Protein AF-A4PU44-F1 (afdb_monomer)

Secondary structure (DSSP, 8-state):
--EEP-SS--EEEEEESSTT-GGGEEEEEEE-GGG-SS-EEEEE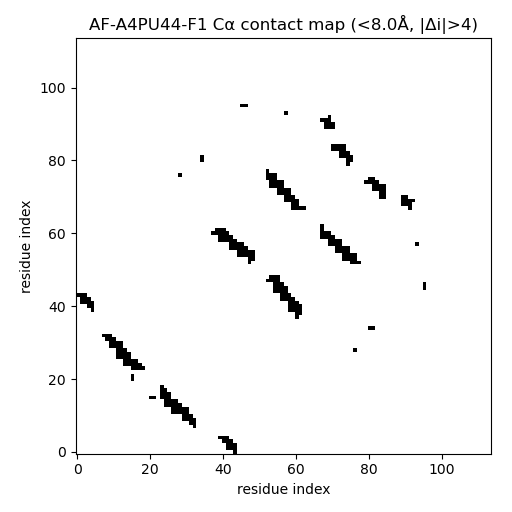EEEE-TTSSEEEEEEEE--SSS---EEEEEEETTTTEEEE-TTPPPBS--------SS------------

Foldseek 3Di:
DKDADDDDDFDWDWDAPDPPDPVRIDTDDTDDCVLDPADWGTKDFAQADPVNQWTKIWTWGPDPPDDTFIFIWIQGNVVRHIGGDPPDDGHDDDDDDDDDPDDPPDPPPPPDDD

Nearest PDB structures (foldseek):
  8at6-assembly1_E  TM=7.231E-01  e=5.315E+00  Saccharomyces cerevisiae
  5tgn-assembly1_D  TM=5.634E-01  e=3.078E+00  Sphaerobacter thermophilus DSM 20745
  8qcb-assembly1_D  TM=4.133E-01  e=6.261E+00  Saccharomyces cerevisiae

Radius of gyration: 18.83 Å; Cα contacts (8 Å, |Δi|>4): 162; chains: 1; bounding box: 54×58×36 Å

Mean predicted aligned error: 10.93 Å

Organism: Medicago truncatula (NCBI:txid3880)

Structure (mmCIF, N/CA/C/O backbone):
data_AF-A4PU44-F1
#
_entry.id   AF-A4PU44-F1
#
loop_
_atom_site.group_PDB
_atom_site.id
_atom_site.type_symbol
_atom_site.label_atom_id
_atom_site.label_alt_id
_atom_site.label_comp_id
_atom_site.label_asym_id
_atom_site.label_entity_id
_atom_site.label_seq_id
_atom_site.pdbx_PDB_ins_code
_atom_site.Cartn_x
_atom_site.Cartn_y
_atom_site.Cartn_z
_atom_site.occupancy
_atom_site.B_iso_or_equiv
_atom_site.auth_seq_id
_atom_site.auth_comp_id
_atom_site.auth_asym_id
_atom_site.auth_atom_id
_atom_site.pdbx_PDB_model_num
ATOM 1 N N . MET A 1 1 ? -8.480 -7.163 -6.584 1.00 48.94 1 MET A N 1
ATOM 2 C CA . MET A 1 1 ? -9.262 -5.974 -6.994 1.00 48.94 1 MET A CA 1
ATOM 3 C C . MET A 1 1 ? -8.370 -5.088 -7.861 1.00 48.94 1 MET A C 1
ATOM 5 O O . MET A 1 1 ? -7.237 -4.850 -7.467 1.00 48.94 1 MET A O 1
ATOM 9 N N . ILE A 1 2 ? -8.833 -4.664 -9.042 1.00 48.38 2 ILE A N 1
ATOM 10 C CA . ILE A 1 2 ? -8.126 -3.716 -9.923 1.00 48.38 2 ILE A CA 1
ATOM 11 C C . ILE A 1 2 ? -8.890 -2.394 -9.837 1.00 48.38 2 ILE A C 1
ATOM 13 O O . ILE A 1 2 ? -10.081 -2.376 -10.136 1.00 48.38 2 ILE A O 1
ATOM 17 N N . VAL A 1 3 ? -8.236 -1.320 -9.398 1.00 54.66 3 VAL A N 1
ATOM 18 C CA . VAL A 1 3 ? -8.831 0.024 -9.341 1.00 54.66 3 VAL A CA 1
ATOM 19 C C . VAL A 1 3 ? -8.336 0.813 -10.556 1.00 54.66 3 VAL A C 1
ATOM 21 O O . VAL A 1 3 ? -7.131 0.853 -10.803 1.00 54.66 3 VAL A O 1
ATOM 24 N N . ASN A 1 4 ? -9.263 1.375 -11.338 1.00 47.81 4 ASN A N 1
ATOM 25 C CA . ASN A 1 4 ? -8.990 2.174 -12.538 1.00 47.81 4 ASN A CA 1
ATOM 26 C C . ASN A 1 4 ? -9.004 3.668 -12.173 1.00 47.81 4 ASN A C 1
ATOM 28 O O . ASN A 1 4 ? -10.009 4.140 -11.642 1.00 47.81 4 ASN A O 1
ATOM 32 N N . TYR A 1 5 ? -7.920 4.406 -12.438 1.00 54.56 5 TYR A N 1
ATOM 33 C CA . TYR A 1 5 ? -7.795 5.813 -12.028 1.00 54.56 5 TYR A CA 1
ATOM 34 C C . TYR A 1 5 ? -8.146 6.794 -13.149 1.00 54.56 5 TYR A C 1
ATOM 36 O O . TYR A 1 5 ? -7.525 6.786 -14.211 1.00 54.56 5 TYR A O 1
ATOM 44 N N . GLN A 1 6 ? -9.066 7.724 -12.873 1.00 46.41 6 GLN A N 1
ATOM 45 C CA . GLN A 1 6 ? -9.241 8.948 -13.661 1.00 46.41 6 GLN A CA 1
ATOM 46 C C . GLN A 1 6 ? -9.128 10.203 -12.776 1.00 46.41 6 GLN A C 1
ATOM 48 O O . GLN A 1 6 ? -9.980 10.506 -11.951 1.00 46.41 6 GLN A O 1
ATOM 53 N N . THR A 1 7 ? -8.008 10.900 -12.993 1.00 54.12 7 THR A N 1
ATOM 54 C CA . THR A 1 7 ? -7.685 12.332 -12.827 1.00 54.12 7 THR A CA 1
ATOM 55 C C . THR A 1 7 ? -8.302 13.145 -11.670 1.00 54.12 7 THR A C 1
ATOM 57 O O . THR A 1 7 ? -9.448 13.580 -11.730 1.00 54.12 7 THR A O 1
ATOM 60 N N . ASN A 1 8 ? -7.412 13.517 -10.733 1.00 50.41 8 ASN A N 1
ATOM 61 C CA . ASN A 1 8 ? -7.455 14.649 -9.781 1.00 50.41 8 ASN A CA 1
ATOM 62 C C . ASN A 1 8 ? -8.124 14.447 -8.414 1.00 50.41 8 ASN A C 1
ATOM 64 O O . ASN A 1 8 ? -8.332 15.435 -7.711 1.00 50.41 8 ASN A O 1
ATOM 68 N N . LYS A 1 9 ? -8.405 13.214 -7.986 1.00 57.16 9 LYS A N 1
ATOM 69 C CA . LYS A 1 9 ? -9.006 12.972 -6.670 1.00 57.16 9 LYS A CA 1
ATOM 70 C C . LYS A 1 9 ? -8.055 12.299 -5.688 1.00 57.16 9 LYS A C 1
ATOM 72 O O . LYS A 1 9 ? -7.136 11.575 -6.055 1.00 57.16 9 LYS A O 1
ATOM 77 N N . ILE A 1 10 ? -8.277 12.651 -4.426 1.00 62.69 10 ILE A N 1
ATOM 78 C CA . ILE A 1 10 ? -7.908 11.854 -3.269 1.00 62.69 10 ILE A CA 1
ATOM 79 C C . ILE A 1 10 ? -8.722 10.561 -3.383 1.00 62.69 10 ILE A C 1
ATOM 81 O O . ILE A 1 10 ? -9.951 10.634 -3.438 1.00 62.69 10 ILE A O 1
ATOM 85 N N . ASP A 1 11 ? -8.050 9.416 -3.471 1.00 74.25 11 ASP A N 1
ATOM 86 C CA . ASP A 1 11 ? -8.711 8.141 -3.750 1.00 74.25 11 ASP A CA 1
ATOM 87 C C . ASP A 1 11 ? -8.741 7.266 -2.500 1.00 74.25 11 ASP A C 1
ATOM 89 O O . ASP A 1 11 ? -7.709 6.930 -1.918 1.00 74.25 11 ASP A O 1
ATOM 93 N N . ASP A 1 12 ? -9.942 6.869 -2.098 1.00 85.06 12 ASP A N 1
ATOM 94 C CA . ASP A 1 12 ? -10.128 5.976 -0.965 1.00 85.06 12 ASP A CA 1
ATOM 95 C C . ASP A 1 12 ? -9.916 4.525 -1.395 1.00 85.06 12 ASP A C 1
ATOM 97 O O . ASP A 1 12 ? -10.576 4.017 -2.304 1.00 85.06 12 ASP A O 1
ATOM 101 N N . VAL A 1 13 ? -9.019 3.830 -0.703 1.00 84.25 13 VAL A N 1
ATOM 102 C CA . VAL A 1 13 ? -8.811 2.394 -0.870 1.00 84.25 13 VAL A CA 1
ATOM 103 C C . VAL A 1 13 ? -9.722 1.665 0.107 1.00 84.25 13 VAL A C 1
ATOM 105 O O . VAL A 1 13 ? -9.626 1.865 1.316 1.00 84.25 13 VAL A O 1
ATOM 108 N N . TRP A 1 14 ? -10.592 0.802 -0.412 1.00 87.94 14 TRP A N 1
ATOM 109 C CA . TRP A 1 14 ? -11.527 -0.005 0.372 1.00 87.94 14 TRP A CA 1
ATOM 110 C C . TRP A 1 14 ? -11.164 -1.485 0.289 1.00 87.94 14 TRP A C 1
ATOM 112 O O . TRP A 1 14 ? -10.768 -1.983 -0.766 1.00 87.94 14 TRP A O 1
ATOM 122 N N . VAL A 1 15 ? -11.329 -2.196 1.401 1.00 86.06 15 VAL A N 1
ATOM 123 C CA . VAL A 1 15 ? -11.142 -3.647 1.482 1.00 86.06 15 VAL A CA 1
ATOM 124 C C . VAL A 1 15 ? -12.356 -4.302 2.116 1.00 86.06 15 VAL A C 1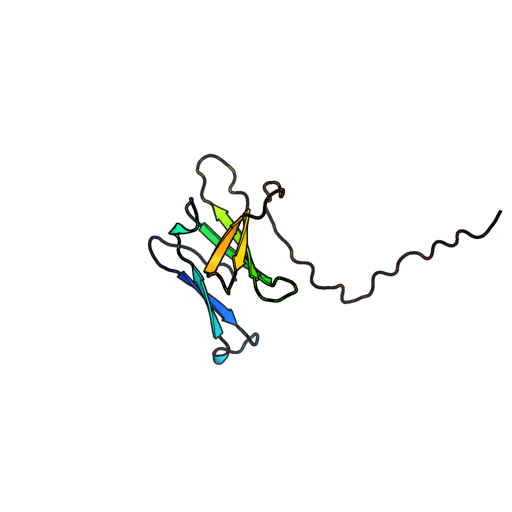
ATOM 126 O O . VAL A 1 15 ? -13.066 -3.692 2.912 1.00 86.06 15 VAL A O 1
ATOM 129 N N . MET A 1 16 ? -12.602 -5.548 1.738 1.00 89.69 16 MET A N 1
ATOM 130 C CA . MET A 1 16 ? -13.669 -6.363 2.296 1.00 89.69 16 MET A CA 1
ATOM 131 C C . MET A 1 16 ? -13.080 -7.204 3.428 1.00 89.69 16 MET A C 1
ATOM 133 O O . MET A 1 16 ? -12.134 -7.955 3.189 1.00 89.69 16 MET A O 1
ATOM 137 N N . LYS A 1 17 ? -13.602 -7.058 4.651 1.00 86.38 17 LYS A N 1
ATOM 138 C CA . LYS A 1 17 ? -13.135 -7.855 5.799 1.00 86.38 17 LYS A CA 1
ATOM 139 C C . LYS A 1 17 ? -13.560 -9.315 5.686 1.00 86.38 17 LYS A C 1
ATOM 141 O O . LYS A 1 17 ? -12.793 -10.200 6.045 1.00 86.38 17 LYS A O 1
ATOM 146 N N . GLU A 1 18 ? -14.768 -9.551 5.184 1.00 88.38 18 GLU A N 1
ATOM 147 C CA . GLU A 1 18 ? -15.351 -10.879 5.042 1.00 88.38 18 GLU A CA 1
ATOM 148 C C . GLU A 1 18 ? -15.808 -11.083 3.601 1.00 88.38 18 GLU A C 1
ATOM 150 O O . GLU A 1 18 ? -16.732 -10.426 3.117 1.00 88.38 18 GLU A O 1
ATOM 155 N N . TYR A 1 19 ? -15.132 -11.988 2.896 1.00 84.81 19 TYR A N 1
ATOM 156 C CA . TYR A 1 19 ? -15.371 -12.197 1.475 1.00 84.81 19 TYR A CA 1
ATOM 157 C C . TYR A 1 19 ? -16.832 -12.590 1.194 1.00 84.81 19 TYR A C 1
ATOM 159 O O . TYR A 1 19 ? -17.355 -13.530 1.781 1.00 84.81 19 TYR A O 1
ATOM 167 N N . GLY A 1 20 ? -17.486 -11.878 0.275 1.00 88.56 20 GLY A N 1
ATOM 168 C CA . GLY A 1 20 ? -18.892 -12.084 -0.091 1.00 88.56 20 GLY A CA 1
ATOM 169 C C . GLY A 1 20 ? -19.901 -11.266 0.725 1.00 88.56 20 GLY A C 1
ATOM 170 O O . GLY A 1 20 ? -21.049 -11.146 0.302 1.00 88.56 20 GLY A O 1
ATOM 171 N N . SER A 1 21 ? -19.491 -10.637 1.832 1.00 92.50 21 SER A N 1
ATOM 172 C CA . SER A 1 21 ? -20.377 -9.801 2.648 1.00 92.50 21 SER A CA 1
ATOM 173 C C . SER A 1 21 ? -20.319 -8.336 2.213 1.00 92.50 21 SER A C 1
ATOM 175 O O . SER A 1 21 ? -19.292 -7.666 2.364 1.00 92.50 21 SER A O 1
ATOM 177 N N . ARG A 1 22 ? -21.438 -7.812 1.692 1.00 89.50 22 ARG A N 1
ATOM 178 C CA . ARG A 1 22 ? -21.562 -6.409 1.254 1.00 89.50 22 ARG A CA 1
ATOM 179 C C . ARG A 1 22 ? -21.365 -5.419 2.402 1.00 89.50 22 ARG A C 1
ATOM 181 O O . ARG A 1 22 ? -20.836 -4.338 2.176 1.00 89.50 22 ARG A O 1
ATOM 188 N N . ASP A 1 23 ? -21.734 -5.786 3.618 1.00 92.75 23 ASP A N 1
ATOM 189 C CA . ASP A 1 23 ? -21.646 -4.879 4.766 1.00 92.75 23 ASP A CA 1
ATOM 190 C C . ASP A 1 23 ? -20.252 -4.891 5.414 1.00 92.75 23 ASP A C 1
ATOM 192 O O . ASP A 1 23 ? -19.959 -4.095 6.302 1.00 92.75 23 ASP A O 1
ATOM 196 N N . SER A 1 24 ? -19.355 -5.764 4.939 1.00 92.12 24 SER A N 1
ATOM 197 C CA . SER A 1 24 ? -17.995 -5.902 5.467 1.00 92.12 24 SER A CA 1
ATOM 198 C C . SER A 1 24 ? -16.955 -5.004 4.780 1.00 92.12 24 SER A C 1
ATOM 200 O O . SER A 1 24 ? -15.769 -5.061 5.125 1.00 92.12 24 SER A O 1
ATOM 202 N N . TRP A 1 25 ? -17.367 -4.177 3.811 1.00 92.25 25 TRP A N 1
ATOM 203 C CA . TRP A 1 25 ? -16.487 -3.183 3.197 1.00 92.25 25 TRP A CA 1
ATOM 204 C C . TRP A 1 25 ? -16.070 -2.135 4.227 1.00 92.25 25 TRP A C 1
ATOM 206 O O . TRP A 1 25 ? -16.898 -1.441 4.811 1.00 92.25 25 TRP A O 1
ATOM 216 N N . CYS A 1 26 ? -14.765 -1.969 4.406 1.00 90.56 26 CYS A N 1
ATOM 217 C CA . CYS A 1 26 ? -14.200 -0.896 5.205 1.00 90.56 26 CYS A CA 1
ATOM 218 C C . CYS A 1 26 ? -13.147 -0.127 4.412 1.00 90.56 26 CYS A C 1
ATOM 220 O O . CYS A 1 26 ? -12.348 -0.706 3.669 1.00 90.56 26 CYS A O 1
ATOM 222 N N . LYS A 1 27 ? -13.123 1.190 4.606 1.00 89.69 27 LYS A N 1
ATOM 223 C CA . LYS A 1 27 ? -12.054 2.042 4.100 1.00 89.69 27 LYS A CA 1
ATOM 224 C C . LYS A 1 27 ? -10.750 1.663 4.800 1.00 89.69 27 LYS A C 1
ATOM 226 O O . LYS A 1 27 ? -10.698 1.633 6.026 1.00 89.69 27 LYS A O 1
ATOM 231 N N . LEU A 1 28 ? -9.721 1.362 4.016 1.00 87.50 28 LEU A N 1
ATOM 232 C CA . LEU A 1 28 ? -8.402 0.986 4.505 1.00 87.50 28 LEU A CA 1
ATOM 233 C C . LEU A 1 28 ? -7.512 2.216 4.693 1.00 87.50 28 LEU A C 1
ATOM 235 O O . LEU A 1 28 ? -6.961 2.416 5.769 1.00 87.50 28 LEU A O 1
ATOM 239 N N . PHE A 1 29 ? -7.372 3.038 3.653 1.00 87.50 29 PHE A N 1
ATOM 240 C CA . PHE A 1 29 ? -6.650 4.307 3.716 1.00 87.50 29 PHE A CA 1
ATOM 241 C C . PHE A 1 29 ? -7.058 5.221 2.560 1.00 87.50 29 PHE A C 1
ATOM 243 O O . PHE A 1 29 ? -7.792 4.827 1.654 1.00 87.50 29 PHE A O 1
ATOM 250 N N . THR A 1 30 ? -6.567 6.451 2.614 1.00 85.06 30 THR A N 1
ATOM 251 C CA . THR A 1 30 ? -6.773 7.480 1.604 1.00 85.06 30 THR A CA 1
ATOM 252 C C . THR A 1 30 ? -5.456 7.717 0.872 1.00 85.06 30 THR A C 1
ATOM 254 O O . THR A 1 30 ? -4.450 8.002 1.515 1.00 85.06 30 THR A O 1
ATOM 257 N N . LEU A 1 31 ? -5.436 7.601 -0.455 1.00 81.06 31 LEU A N 1
ATOM 258 C CA . LEU A 1 31 ? -4.241 7.835 -1.257 1.00 81.06 31 LEU A CA 1
ATOM 259 C C . LEU A 1 31 ? -4.240 9.253 -1.829 1.00 81.06 31 LEU A C 1
ATOM 261 O O . LEU A 1 31 ? -5.159 9.652 -2.549 1.00 81.06 31 LEU A O 1
ATOM 265 N N . VAL A 1 32 ? -3.171 10.000 -1.558 1.00 79.31 32 VAL A N 1
ATOM 266 C CA . VAL A 1 32 ? -2.965 11.328 -2.140 1.00 79.31 32 VAL A CA 1
ATOM 267 C C . VAL A 1 32 ? -2.005 11.213 -3.321 1.00 79.31 32 VAL A C 1
ATOM 269 O O . VAL A 1 32 ? -0.867 10.769 -3.182 1.00 79.31 32 VAL A O 1
ATOM 272 N N . LYS A 1 33 ? -2.449 11.633 -4.513 1.00 70.38 33 LYS A N 1
ATOM 273 C CA . LYS A 1 33 ? -1.655 11.510 -5.748 1.00 70.38 33 LYS A CA 1
ATOM 274 C C . LYS A 1 33 ? -0.302 12.230 -5.679 1.00 70.38 33 LYS A C 1
ATOM 276 O O . LYS A 1 33 ? 0.642 11.769 -6.311 1.00 70.38 33 LYS A O 1
ATOM 281 N N . SER A 1 34 ? -0.187 13.317 -4.909 1.00 73.56 34 SER A N 1
ATOM 282 C CA . SER A 1 34 ? 1.071 14.065 -4.741 1.00 73.56 34 SER A CA 1
ATOM 283 C C . SER A 1 34 ? 2.209 13.233 -4.144 1.00 73.56 34 SER A C 1
ATOM 285 O O .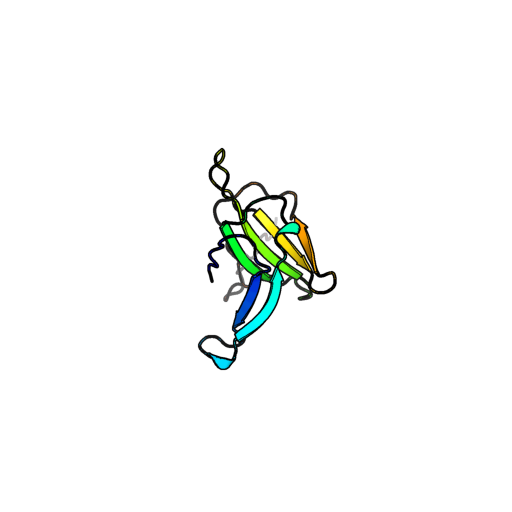 SER A 1 34 ? 3.365 13.623 -4.266 1.00 73.56 34 SER A O 1
ATOM 287 N N . TRP A 1 35 ? 1.914 12.075 -3.549 1.00 75.94 35 TRP A N 1
ATOM 288 C CA . TRP A 1 35 ? 2.931 11.131 -3.087 1.00 75.94 35 TRP A CA 1
ATOM 289 C C . TRP A 1 35 ? 3.664 10.412 -4.226 1.00 75.94 35 TRP A C 1
ATOM 291 O O . TRP A 1 35 ? 4.730 9.840 -4.003 1.00 75.94 35 TRP A O 1
ATOM 301 N N . PHE A 1 36 ? 3.128 10.446 -5.450 1.00 73.62 36 PHE A N 1
ATOM 302 C CA . PHE A 1 36 ? 3.745 9.837 -6.622 1.00 73.62 36 PHE A CA 1
ATOM 303 C C . PHE A 1 36 ? 4.168 10.915 -7.614 1.00 73.62 36 PHE A C 1
ATOM 305 O O . PHE A 1 36 ? 3.362 11.721 -8.071 1.00 73.62 36 PHE A O 1
ATOM 312 N N . ASN A 1 37 ? 5.427 10.859 -8.046 1.00 73.25 37 ASN A N 1
ATOM 313 C CA . ASN A 1 37 ? 5.971 11.761 -9.069 1.00 73.25 37 ASN A CA 1
ATOM 314 C C . ASN A 1 37 ? 5.462 11.442 -10.493 1.00 73.25 37 ASN A C 1
ATOM 316 O O . ASN A 1 37 ? 6.083 11.843 -11.475 1.00 73.25 37 ASN A O 1
ATOM 320 N N . PHE A 1 38 ? 4.402 10.640 -10.632 1.00 73.06 38 PHE A N 1
ATOM 321 C CA . PHE A 1 38 ? 3.999 10.035 -11.897 1.00 73.06 38 PHE A CA 1
ATOM 322 C C . PHE A 1 38 ? 2.500 9.675 -11.925 1.00 73.06 38 PHE A C 1
ATOM 324 O O . PHE A 1 38 ? 1.839 9.581 -10.891 1.00 73.06 38 PHE A O 1
ATOM 331 N N . HIS A 1 39 ? 1.934 9.481 -13.121 1.00 71.88 39 HIS A N 1
ATOM 332 C CA . HIS A 1 39 ? 0.509 9.183 -13.321 1.00 71.88 39 HIS A CA 1
ATOM 333 C C . HIS A 1 39 ? 0.164 7.698 -13.109 1.00 71.88 39 HIS A C 1
ATOM 335 O O . HIS A 1 39 ? 0.339 6.866 -14.000 1.00 71.88 39 HIS A O 1
ATOM 341 N N . LEU A 1 40 ? -0.364 7.362 -11.934 1.00 74.56 40 LEU A N 1
ATOM 342 C CA . LEU A 1 40 ? -0.859 6.014 -11.640 1.00 74.56 40 LEU A CA 1
ATOM 343 C C . LEU A 1 40 ? -1.991 5.604 -12.595 1.00 74.56 40 LEU A C 1
ATOM 345 O O . LEU A 1 40 ? -2.956 6.349 -12.756 1.00 74.56 40 LEU A O 1
ATOM 349 N N . VAL A 1 41 ? -1.883 4.410 -13.190 1.00 75.12 41 VAL A N 1
ATOM 350 C CA . VAL A 1 41 ? -2.942 3.811 -14.033 1.00 75.12 41 VAL A CA 1
ATOM 351 C C . VAL A 1 41 ? -3.722 2.745 -13.264 1.00 75.12 41 VAL A C 1
ATOM 353 O O . VAL A 1 41 ? -4.945 2.693 -13.333 1.00 75.12 41 VAL A O 1
ATOM 356 N N . SER A 1 42 ? -3.017 1.929 -12.484 1.00 76.56 42 SER A N 1
ATOM 357 C CA . SER A 1 42 ? -3.550 0.885 -11.614 1.00 76.56 42 SER A CA 1
ATOM 358 C C . SER A 1 42 ? -2.697 0.805 -10.356 1.00 76.56 42 SER A C 1
ATOM 360 O O . SER A 1 42 ? -1.473 0.928 -10.400 1.00 76.56 42 SER A O 1
ATOM 362 N N . LEU A 1 43 ? -3.362 0.580 -9.225 1.00 81.19 43 LEU A N 1
ATOM 363 C CA . LEU A 1 43 ? -2.735 0.325 -7.943 1.00 81.19 43 LEU A CA 1
ATOM 364 C C . LEU A 1 43 ? -3.503 -0.793 -7.255 1.00 81.19 43 LEU A C 1
ATOM 366 O O . LEU A 1 43 ? -4.733 -0.886 -7.296 1.00 81.19 43 LEU A O 1
ATOM 370 N N . ARG A 1 44 ? -2.720 -1.740 -6.756 1.00 84.44 44 ARG A N 1
ATOM 371 C CA . ARG A 1 44 ? -3.183 -3.006 -6.217 1.00 84.44 44 ARG A CA 1
ATOM 372 C C . ARG A 1 44 ? -2.541 -3.177 -4.848 1.00 84.44 44 ARG A C 1
ATOM 374 O O . ARG A 1 44 ? -1.316 -3.302 -4.788 1.00 84.44 44 ARG A O 1
ATOM 381 N N . PRO A 1 45 ? -3.323 -3.170 -3.759 1.00 87.81 45 PRO A N 1
ATOM 382 C CA . PRO A 1 45 ? -2.818 -3.637 -2.483 1.00 87.81 45 PRO A CA 1
ATOM 383 C C . PRO A 1 45 ? -2.515 -5.129 -2.597 1.00 87.81 45 PRO A C 1
ATOM 385 O O . PRO A 1 45 ? -3.325 -5.899 -3.116 1.00 87.81 45 PRO A O 1
ATOM 388 N N . LEU A 1 46 ? -1.315 -5.503 -2.168 1.00 89.00 46 LEU A N 1
ATOM 389 C CA . LEU A 1 46 ? -0.813 -6.862 -2.229 1.00 89.00 46 LEU A CA 1
ATOM 390 C C . LEU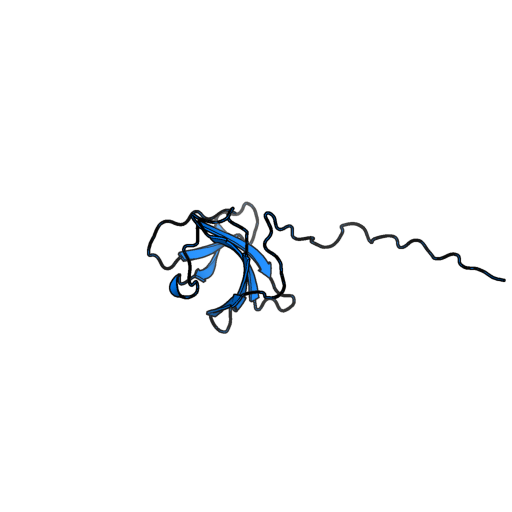 A 1 46 ? -0.966 -7.535 -0.867 1.00 89.00 46 LEU A C 1
ATOM 392 O O . LEU A 1 46 ? -1.827 -8.390 -0.689 1.00 89.00 46 LEU A O 1
ATOM 396 N N . CYS A 1 47 ? -0.152 -7.136 0.104 1.00 89.62 47 CYS A N 1
ATOM 397 C CA . CYS A 1 47 ? -0.114 -7.745 1.428 1.00 89.62 47 CYS A CA 1
ATOM 398 C C . CYS A 1 47 ? 0.223 -6.712 2.501 1.00 89.62 47 CYS A C 1
ATOM 400 O O . CYS A 1 47 ? 0.680 -5.608 2.205 1.00 89.62 47 CYS A O 1
ATOM 402 N N . TYR A 1 48 ? 0.009 -7.089 3.756 1.00 91.69 48 TYR A N 1
ATOM 403 C CA . TYR A 1 48 ? 0.491 -6.329 4.900 1.00 91.69 48 TYR A CA 1
ATOM 404 C C . TYR A 1 48 ? 1.951 -6.670 5.210 1.00 91.69 48 TYR A C 1
ATOM 406 O O . TYR A 1 48 ? 2.428 -7.764 4.901 1.00 91.69 48 TYR A O 1
ATOM 414 N N . SER A 1 49 ? 2.658 -5.745 5.857 1.00 92.56 49 SER A N 1
ATOM 415 C CA . SER A 1 49 ? 3.892 -6.071 6.570 1.00 92.56 49 SER A CA 1
ATOM 416 C C . SER A 1 49 ? 3.612 -7.063 7.703 1.00 92.56 49 SER A C 1
ATOM 418 O O . SER A 1 49 ? 2.481 -7.189 8.171 1.00 92.56 49 SER A O 1
ATOM 420 N N . SER A 1 50 ? 4.649 -7.753 8.180 1.00 89.62 50 SER A N 1
ATOM 421 C CA . SER A 1 50 ? 4.523 -8.724 9.278 1.00 89.62 50 SER A CA 1
ATOM 422 C C . SER A 1 50 ? 3.932 -8.120 10.558 1.00 89.62 50 SER A C 1
ATOM 424 O O . SER A 1 50 ? 3.191 -8.786 11.273 1.00 89.62 50 SER A O 1
ATOM 426 N N . ASP A 1 51 ? 4.215 -6.845 10.825 1.00 93.69 51 ASP A N 1
ATOM 427 C CA . ASP A 1 51 ? 3.669 -6.080 11.950 1.00 93.69 51 ASP A CA 1
ATOM 428 C C . ASP A 1 51 ? 2.316 -5.408 11.650 1.00 93.69 51 ASP A C 1
ATOM 430 O O . ASP A 1 51 ? 1.787 -4.692 12.499 1.00 93.69 51 ASP A O 1
ATOM 434 N N . GLN A 1 52 ? 1.770 -5.611 10.447 1.00 90.69 52 GLN A N 1
ATOM 435 C CA . GLN A 1 52 ? 0.505 -5.055 9.956 1.00 90.69 52 GLN A CA 1
ATOM 436 C C . GLN A 1 52 ? 0.441 -3.517 9.928 1.00 90.69 52 GLN A C 1
ATOM 438 O O . GLN A 1 52 ? -0.623 -2.937 9.722 1.00 90.69 52 GLN A O 1
ATOM 443 N N . ARG A 1 53 ? 1.578 -2.828 10.093 1.00 94.81 53 ARG A N 1
ATOM 444 C CA . ARG A 1 53 ? 1.645 -1.355 10.097 1.00 94.81 53 ARG A CA 1
ATOM 445 C C . ARG A 1 53 ? 1.754 -0.746 8.711 1.00 94.81 53 ARG A C 1
ATOM 447 O O . ARG A 1 53 ? 1.572 0.462 8.558 1.00 94.81 53 ARG A O 1
ATOM 454 N N . LYS A 1 54 ? 2.078 -1.562 7.713 1.00 94.75 54 LYS A N 1
ATOM 455 C CA . LYS A 1 54 ? 2.238 -1.131 6.334 1.00 94.75 54 LYS A CA 1
ATOM 456 C C . LYS A 1 54 ? 1.496 -2.062 5.401 1.00 94.75 54 LYS A C 1
ATOM 458 O O . LYS A 1 54 ? 1.308 -3.240 5.697 1.00 94.75 54 LYS A O 1
ATOM 463 N N . VAL A 1 55 ? 1.125 -1.535 4.247 1.00 93.69 55 VAL A N 1
ATOM 464 C CA . VAL A 1 55 ? 0.585 -2.311 3.134 1.00 93.69 55 VAL A CA 1
ATOM 465 C C . VAL A 1 55 ? 1.476 -2.124 1.915 1.00 93.69 55 VAL A C 1
ATOM 467 O O . VAL A 1 55 ? 1.898 -1.009 1.597 1.00 93.69 55 VAL A O 1
ATOM 470 N N . LEU A 1 56 ? 1.802 -3.234 1.263 1.00 92.75 56 LEU A N 1
ATOM 471 C CA . LEU A 1 56 ? 2.562 -3.260 0.028 1.00 92.75 56 LEU A CA 1
ATOM 472 C C . LEU A 1 56 ? 1.615 -2.980 -1.132 1.00 92.75 56 LEU A C 1
ATOM 474 O O . LEU A 1 56 ? 0.587 -3.638 -1.287 1.00 92.75 56 LEU A O 1
ATOM 478 N N . LEU A 1 57 ? 1.980 -2.016 -1.960 1.00 89.44 57 LEU A N 1
ATOM 479 C CA . LEU A 1 57 ? 1.209 -1.561 -3.101 1.00 89.44 57 LEU A CA 1
ATOM 480 C C . LEU A 1 57 ? 2.014 -1.822 -4.369 1.00 89.44 57 LEU A C 1
ATOM 482 O O . LEU A 1 57 ? 3.155 -1.376 -4.491 1.00 89.44 57 LEU A O 1
ATOM 486 N N . ALA A 1 58 ? 1.405 -2.511 -5.327 1.00 88.12 58 ALA A N 1
ATOM 487 C CA . ALA A 1 58 ? 1.916 -2.602 -6.684 1.00 88.12 58 ALA A CA 1
ATOM 488 C C . ALA A 1 58 ? 1.216 -1.567 -7.551 1.00 88.12 58 ALA A C 1
ATOM 490 O O . ALA A 1 58 ? -0.012 -1.488 -7.565 1.00 88.12 58 ALA A O 1
ATOM 491 N N . THR A 1 59 ? 1.999 -0.786 -8.283 1.00 82.69 59 THR A N 1
ATOM 492 C CA . THR A 1 59 ? 1.489 0.266 -9.161 1.00 82.69 59 THR A CA 1
ATOM 493 C C . THR A 1 59 ? 2.067 0.126 -10.553 1.00 82.69 59 THR A C 1
ATOM 495 O O . THR A 1 59 ? 3.227 -0.256 -10.687 1.00 82.69 59 THR A O 1
ATOM 498 N N . ASN A 1 60 ? 1.296 0.465 -11.580 1.00 78.12 60 ASN A N 1
ATOM 499 C CA . ASN A 1 60 ? 1.841 0.702 -12.910 1.00 78.12 60 ASN A CA 1
ATOM 500 C C . ASN A 1 60 ? 1.698 2.187 -13.274 1.00 78.12 60 ASN A C 1
ATOM 502 O O . ASN A 1 60 ? 0.776 2.894 -12.853 1.00 78.12 60 ASN A O 1
ATOM 506 N N . HIS A 1 61 ? 2.658 2.664 -14.053 1.00 72.00 61 HIS A N 1
ATOM 507 C CA . HIS A 1 61 ? 2.669 4.019 -14.580 1.00 72.00 61 HIS A CA 1
ATOM 508 C C . HIS A 1 61 ? 2.423 3.961 -16.082 1.00 72.00 61 HIS A C 1
ATOM 510 O O . HIS A 1 61 ? 3.058 3.144 -16.739 1.00 72.00 61 HIS A O 1
ATOM 516 N N . ALA A 1 62 ? 1.569 4.832 -16.625 1.00 61.41 62 ALA A N 1
ATOM 517 C CA . ALA A 1 62 ? 1.513 5.059 -18.068 1.00 61.41 62 ALA A CA 1
ATOM 518 C C . ALA A 1 62 ? 2.745 5.866 -18.476 1.00 61.41 62 ALA A C 1
ATOM 520 O O . ALA A 1 62 ? 2.767 7.089 -18.343 1.00 61.41 62 ALA A O 1
ATOM 521 N N . SER A 1 63 ? 3.786 5.197 -18.964 1.00 62.66 63 SER A N 1
ATOM 522 C CA . SER A 1 63 ? 4.889 5.885 -19.627 1.00 62.66 63 SER A CA 1
ATOM 523 C C . SER A 1 63 ? 4.774 5.679 -21.134 1.00 62.66 63 SER A C 1
ATOM 525 O O . SER A 1 63 ? 4.652 4.552 -21.599 1.00 62.66 63 SER A O 1
ATOM 527 N N . TYR A 1 64 ? 4.846 6.763 -21.905 1.00 54.88 64 TYR A N 1
ATOM 528 C CA . TYR A 1 64 ? 4.834 6.702 -23.371 1.00 54.88 64 TYR A CA 1
ATOM 529 C C . TYR A 1 64 ? 6.120 6.093 -23.965 1.00 54.88 64 TYR A C 1
ATOM 531 O O . TYR A 1 64 ? 6.173 5.844 -25.164 1.00 54.88 64 TYR A O 1
ATOM 539 N N . LEU A 1 65 ? 7.157 5.875 -23.144 1.00 57.66 65 LEU A N 1
ATOM 540 C CA . LEU A 1 65 ? 8.511 5.527 -23.593 1.00 57.66 65 LEU A CA 1
ATOM 541 C C . LEU A 1 65 ? 8.984 4.125 -23.168 1.00 57.66 65 LEU A C 1
ATOM 543 O O . LEU A 1 65 ? 9.944 3.623 -23.742 1.00 57.66 65 LEU A O 1
ATOM 547 N N . PHE A 1 66 ? 8.323 3.471 -22.207 1.00 53.56 66 PHE A N 1
ATOM 548 C CA . PHE A 1 66 ? 8.681 2.129 -21.733 1.00 53.56 66 PHE A CA 1
ATOM 549 C C . PHE A 1 66 ? 7.430 1.281 -21.490 1.00 53.56 66 PHE A C 1
ATOM 551 O O . PHE A 1 66 ? 6.433 1.780 -20.968 1.00 53.56 66 PHE A O 1
ATOM 558 N N . VAL A 1 67 ? 7.503 -0.012 -21.831 1.00 59.69 67 VAL A N 1
ATOM 559 C CA . VAL A 1 67 ? 6.488 -1.025 -21.495 1.00 59.69 67 VAL A CA 1
ATOM 560 C C . VAL A 1 67 ? 6.265 -0.987 -19.985 1.00 59.69 67 VAL A C 1
ATOM 562 O O . VAL A 1 67 ? 7.159 -1.361 -19.239 1.00 59.69 67 VAL A O 1
ATOM 565 N N . ASN A 1 68 ? 5.109 -0.460 -19.570 1.00 65.88 68 ASN A N 1
ATOM 566 C CA . ASN A 1 68 ? 4.749 -0.037 -18.212 1.00 65.88 68 ASN A CA 1
ATOM 567 C C . ASN A 1 68 ? 5.116 -1.069 -17.128 1.00 65.88 68 ASN A C 1
ATOM 569 O O . ASN A 1 68 ? 4.286 -1.932 -16.817 1.00 65.88 68 ASN A O 1
ATOM 573 N N . PRO A 1 69 ? 6.306 -0.985 -16.506 1.00 75.62 69 PRO A N 1
ATOM 574 C CA . PRO A 1 69 ? 6.679 -1.964 -15.514 1.00 75.62 69 PRO A CA 1
ATOM 575 C C . PRO A 1 69 ? 5.998 -1.615 -14.201 1.00 75.62 69 PRO A C 1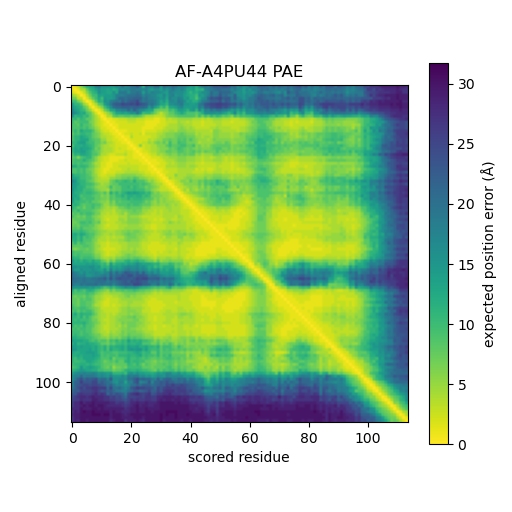
ATOM 577 O O . PRO A 1 69 ? 5.840 -0.443 -13.834 1.00 75.62 69 PRO A O 1
ATOM 580 N N . TRP A 1 70 ? 5.597 -2.647 -13.483 1.00 80.69 70 TRP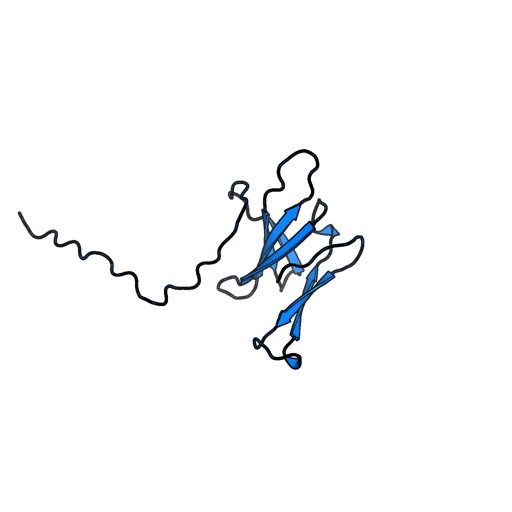 A N 1
ATOM 581 C CA . TRP A 1 70 ? 5.072 -2.472 -12.151 1.00 80.69 70 TRP A CA 1
ATOM 582 C C . TRP A 1 70 ? 6.190 -2.029 -11.199 1.00 80.69 70 TRP A C 1
ATOM 584 O O . TRP A 1 70 ? 7.358 -2.395 -11.347 1.00 80.69 70 TRP A O 1
ATOM 594 N N . LYS A 1 71 ? 5.815 -1.221 -10.211 1.00 85.44 71 LYS A N 1
ATOM 595 C CA . LYS A 1 71 ? 6.676 -0.736 -9.130 1.00 85.44 71 LYS A CA 1
ATOM 596 C C . LYS A 1 71 ? 6.022 -1.001 -7.784 1.00 85.44 71 LYS A C 1
ATOM 598 O O . LYS A 1 71 ? 4.796 -0.917 -7.670 1.00 85.44 71 LYS A O 1
ATOM 603 N N . LEU A 1 72 ? 6.847 -1.279 -6.777 1.00 89.56 72 LEU A N 1
ATOM 604 C CA . LEU A 1 72 ? 6.404 -1.559 -5.415 1.00 89.56 72 LEU A CA 1
ATOM 605 C C . LEU A 1 72 ? 6.610 -0.360 -4.493 1.00 89.56 72 LEU A C 1
ATOM 607 O O . LEU A 1 72 ? 7.653 0.297 -4.508 1.00 89.56 72 LEU A O 1
ATOM 611 N N . PHE A 1 73 ? 5.615 -0.123 -3.648 1.00 89.94 73 PHE A N 1
ATOM 612 C CA . PHE A 1 73 ? 5.627 0.919 -2.634 1.00 89.94 73 PHE A CA 1
ATOM 613 C C . PHE A 1 73 ? 5.073 0.388 -1.319 1.00 89.94 73 PHE A C 1
ATOM 615 O O . PHE A 1 73 ? 4.111 -0.373 -1.312 1.00 89.94 73 PHE A O 1
ATOM 622 N N . TRP A 1 74 ? 5.633 0.837 -0.204 1.00 93.31 74 TRP A N 1
ATOM 623 C CA . TRP A 1 74 ? 5.014 0.693 1.105 1.00 93.31 74 TRP A CA 1
ATOM 624 C C . TRP A 1 74 ? 4.169 1.917 1.411 1.00 93.31 74 TRP A C 1
ATOM 626 O O . TRP A 1 74 ? 4.666 3.034 1.297 1.00 93.31 74 TRP A O 1
ATOM 636 N N . TYR A 1 75 ? 2.940 1.700 1.861 1.00 91.94 75 TYR A N 1
ATOM 637 C CA . TYR A 1 75 ? 2.151 2.713 2.551 1.00 91.94 75 TYR A CA 1
ATOM 638 C C . TYR A 1 75 ? 2.151 2.415 4.047 1.00 91.94 75 TYR A C 1
ATOM 640 O O . TYR A 1 75 ? 1.835 1.294 4.444 1.00 91.94 75 TYR A O 1
ATOM 648 N N . ASP A 1 76 ? 2.523 3.396 4.862 1.00 93.00 76 ASP A N 1
ATOM 649 C CA . ASP A 1 76 ? 2.574 3.285 6.319 1.00 93.00 76 ASP A CA 1
ATOM 650 C C . ASP A 1 76 ? 1.343 3.939 6.951 1.00 93.00 76 ASP A C 1
ATOM 652 O O . ASP A 1 76 ? 1.118 5.135 6.784 1.00 93.00 76 ASP A O 1
ATOM 656 N N . PHE A 1 77 ? 0.555 3.160 7.697 1.00 90.75 77 PHE A N 1
ATOM 657 C CA . PHE A 1 77 ? -0.688 3.645 8.305 1.00 90.75 77 PHE A CA 1
ATOM 658 C C . PHE A 1 77 ? -0.463 4.712 9.375 1.00 90.75 77 PHE A C 1
ATOM 660 O O . PHE A 1 77 ? -1.347 5.527 9.611 1.00 90.75 77 PHE A O 1
ATOM 667 N N . LYS A 1 78 ? 0.691 4.700 10.051 1.00 91.25 78 LYS A N 1
ATOM 668 C CA . LYS A 1 78 ? 0.977 5.614 11.160 1.00 91.25 78 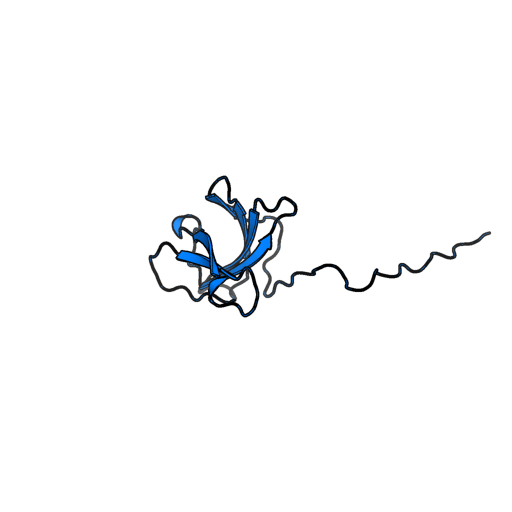LYS A CA 1
ATOM 669 C C . LYS A 1 78 ? 1.452 6.970 10.660 1.00 91.25 78 LYS A C 1
ATOM 671 O O . LYS A 1 78 ? 1.093 7.989 11.236 1.00 91.25 78 LYS A O 1
ATOM 676 N N . SER A 1 79 ? 2.327 6.965 9.658 1.00 90.81 79 SER A N 1
ATOM 677 C CA . SER A 1 79 ? 2.867 8.207 9.090 1.00 90.81 79 SER A CA 1
ATOM 678 C C . SER A 1 79 ? 2.058 8.731 7.910 1.00 90.81 79 SER A C 1
ATOM 680 O O . SER A 1 79 ? 2.272 9.873 7.521 1.00 90.81 79 SER A O 1
ATOM 682 N N . GLU A 1 80 ? 1.156 7.917 7.356 1.00 88.62 80 GLU A N 1
ATOM 683 C CA . GLU A 1 80 ? 0.410 8.206 6.125 1.00 88.62 80 GLU A CA 1
ATOM 684 C C . GLU A 1 80 ? 1.344 8.534 4.951 1.00 88.62 80 GLU A C 1
ATOM 686 O O . GLU A 1 80 ? 1.047 9.369 4.105 1.00 88.62 80 GLU A O 1
ATOM 691 N N . GLN A 1 81 ? 2.509 7.882 4.909 1.00 87.88 81 GLN A N 1
ATOM 692 C CA . GLN A 1 81 ? 3.527 8.120 3.890 1.00 87.88 81 GLN A CA 1
ATOM 693 C C . GLN A 1 81 ? 3.697 6.920 2.971 1.00 87.88 81 GLN A C 1
ATOM 695 O O . GLN A 1 81 ? 3.602 5.759 3.382 1.00 87.88 81 GLN A O 1
ATOM 700 N N . VAL A 1 82 ? 4.035 7.226 1.720 1.00 88.75 82 VAL A N 1
ATOM 701 C CA . VAL A 1 82 ? 4.390 6.242 0.700 1.00 88.75 82 VAL A CA 1
ATOM 702 C C . VAL A 1 82 ? 5.905 6.226 0.505 1.00 88.75 82 VAL A C 1
ATOM 704 O O . VAL A 1 82 ? 6.527 7.264 0.293 1.00 88.75 82 VAL A O 1
ATOM 707 N N . THR A 1 83 ? 6.512 5.041 0.533 1.00 91.62 83 THR A N 1
ATOM 708 C CA . THR A 1 83 ? 7.955 4.853 0.310 1.00 91.62 83 THR A CA 1
ATOM 709 C C . THR A 1 83 ? 8.206 3.820 -0.785 1.00 91.62 83 THR A C 1
ATOM 711 O O . THR A 1 83 ? 7.570 2.770 -0.821 1.00 91.62 83 THR A O 1
ATOM 714 N N . HIS A 1 84 ? 9.116 4.116 -1.716 1.00 88.69 84 HIS A N 1
ATOM 715 C CA . HIS A 1 84 ? 9.454 3.208 -2.817 1.00 88.69 84 HIS A CA 1
ATOM 716 C C . HIS A 1 84 ? 10.316 2.040 -2.328 1.00 88.69 84 HIS A C 1
ATOM 718 O O . HIS A 1 84 ? 11.298 2.251 -1.612 1.00 88.69 84 HIS A O 1
ATOM 724 N N . VAL A 1 85 ? 9.990 0.819 -2.757 1.00 89.94 85 VAL A N 1
ATOM 725 C CA . VAL A 1 85 ? 10.821 -0.358 -2.486 1.00 89.94 85 VAL A CA 1
ATOM 726 C C . VAL A 1 85 ? 11.986 -0.378 -3.473 1.00 89.94 85 VAL A C 1
ATOM 728 O O . VAL A 1 85 ? 11.803 -0.573 -4.672 1.00 89.94 85 VAL A O 1
ATOM 731 N N . GLN A 1 86 ? 13.193 -0.143 -2.965 1.00 86.69 86 GLN A N 1
ATOM 732 C CA . GLN A 1 86 ? 14.415 -0.106 -3.770 1.00 86.69 86 GLN A CA 1
ATOM 733 C C . GLN A 1 86 ? 14.973 -1.508 -4.039 1.00 86.69 86 GLN A C 1
ATOM 735 O O . GLN A 1 86 ? 14.657 -2.463 -3.333 1.00 86.69 86 GLN A O 1
ATOM 740 N N . GLY A 1 87 ? 15.843 -1.618 -5.046 1.00 83.06 87 GLY A N 1
ATOM 741 C CA . GLY A 1 87 ? 16.589 -2.849 -5.338 1.00 83.06 87 GLY A CA 1
ATOM 742 C C . GLY A 1 87 ? 15.799 -3.926 -6.083 1.00 83.06 87 GLY A C 1
ATOM 743 O O . GLY A 1 87 ? 16.343 -4.993 -6.348 1.00 83.06 87 GLY A O 1
ATOM 744 N N . ILE A 1 88 ? 14.545 -3.651 -6.451 1.00 82.00 88 ILE A N 1
ATOM 745 C CA . ILE A 1 88 ? 13.722 -4.557 -7.253 1.00 82.00 88 ILE A CA 1
ATOM 746 C C . ILE A 1 88 ? 13.758 -4.087 -8.716 1.00 82.00 88 ILE A C 1
ATOM 748 O O . ILE A 1 88 ? 13.380 -2.942 -8.986 1.00 82.00 88 ILE A O 1
ATOM 752 N N . PRO A 1 89 ? 14.221 -4.929 -9.663 1.00 78.38 89 PRO A N 1
ATOM 753 C CA . PRO A 1 89 ? 14.162 -4.622 -11.089 1.00 78.38 89 PRO A CA 1
ATOM 754 C C . PRO A 1 89 ? 12.726 -4.377 -11.547 1.00 78.38 89 PRO A C 1
ATOM 756 O O . PRO A 1 89 ? 11.775 -4.818 -10.915 1.00 78.38 89 PRO A O 1
ATOM 759 N N . THR A 1 90 ? 12.545 -3.723 -12.685 1.00 74.69 90 THR A N 1
ATOM 760 C CA . THR A 1 90 ? 11.226 -3.613 -13.321 1.00 74.69 90 THR A CA 1
ATOM 761 C C . THR A 1 90 ? 10.639 -4.995 -13.632 1.00 74.69 90 THR A C 1
ATOM 763 O O . THR A 1 90 ? 11.322 -5.815 -14.245 1.00 74.69 90 THR A O 1
ATOM 766 N N . PHE A 1 91 ? 9.379 -5.241 -13.262 1.00 78.88 91 PHE A N 1
ATOM 767 C CA . PHE A 1 91 ? 8.687 -6.521 -13.476 1.00 78.88 91 PHE A CA 1
ATOM 768 C C . PHE A 1 91 ? 7.293 -6.322 -14.093 1.00 78.88 91 PHE A C 1
ATOM 770 O O . PHE A 1 91 ? 6.689 -5.253 -13.986 1.00 78.88 91 PHE A O 1
ATOM 777 N N . ASN A 1 92 ? 6.774 -7.368 -14.741 1.00 76.62 92 ASN A N 1
ATOM 778 C CA . ASN A 1 92 ? 5.463 -7.350 -15.406 1.00 76.62 92 ASN A CA 1
ATOM 779 C C . ASN A 1 92 ? 4.338 -7.945 -14.546 1.00 76.62 92 ASN A C 1
ATOM 781 O O . ASN A 1 92 ? 3.167 -7.662 -14.792 1.00 76.62 92 ASN A O 1
ATOM 785 N N . GLU A 1 93 ? 4.686 -8.746 -13.541 1.00 76.94 93 GLU A N 1
ATOM 786 C CA . GLU A 1 93 ? 3.731 -9.444 -12.688 1.00 76.94 93 GLU A CA 1
ATOM 787 C C . GLU A 1 93 ? 4.258 -9.552 -11.254 1.00 76.94 93 GLU A C 1
ATOM 789 O O . GLU A 1 93 ? 5.467 -9.602 -11.028 1.00 76.94 93 GLU A O 1
ATOM 794 N N . VAL A 1 94 ? 3.335 -9.576 -10.289 1.00 81.31 94 VAL A N 1
ATOM 795 C CA . VAL A 1 94 ? 3.623 -9.861 -8.879 1.00 81.31 94 VAL A CA 1
ATOM 796 C C . VAL A 1 94 ? 2.662 -10.925 -8.403 1.00 81.31 94 VAL A C 1
ATOM 798 O O . VAL A 1 94 ? 1.448 -10.756 -8.517 1.00 81.31 94 VAL A O 1
ATOM 801 N N . MET A 1 95 ? 3.214 -11.974 -7.806 1.00 79.56 95 MET A N 1
ATOM 802 C CA . MET A 1 95 ? 2.460 -12.943 -7.026 1.00 79.56 95 MET A CA 1
ATOM 803 C C . MET A 1 95 ? 2.839 -12.843 -5.557 1.00 79.56 95 MET A C 1
ATOM 805 O O . MET A 1 95 ? 3.984 -12.567 -5.204 1.00 79.56 95 MET A O 1
ATOM 809 N N . ILE A 1 96 ? 1.849 -13.090 -4.708 1.00 79.25 96 ILE A N 1
ATOM 810 C CA . ILE A 1 96 ? 2.039 -13.253 -3.274 1.00 79.25 96 ILE A CA 1
ATOM 811 C C . ILE A 1 96 ? 1.928 -14.738 -2.998 1.00 79.25 96 ILE A C 1
ATOM 813 O O . ILE A 1 96 ? 0.893 -15.345 -3.268 1.00 79.25 96 ILE A O 1
ATOM 817 N N . CYS A 1 97 ? 2.981 -15.307 -2.435 1.00 78.12 97 CYS A N 1
ATOM 818 C CA . CYS A 1 97 ? 2.923 -16.647 -1.887 1.00 78.12 97 CYS A CA 1
ATOM 819 C C . CYS A 1 97 ? 2.432 -16.523 -0.444 1.00 78.12 97 CYS A C 1
ATOM 821 O O . CYS A 1 97 ? 3.187 -16.116 0.438 1.00 78.12 97 CYS A O 1
ATOM 823 N N . ALA A 1 98 ? 1.154 -16.820 -0.215 1.00 74.25 98 ALA A N 1
ATOM 824 C CA . ALA A 1 98 ? 0.717 -17.200 1.120 1.00 74.25 98 ALA A CA 1
ATOM 825 C C . ALA A 1 98 ? 1.293 -18.592 1.417 1.00 74.25 98 ALA A C 1
ATOM 827 O O . ALA A 1 98 ? 1.523 -19.366 0.487 1.00 74.25 98 ALA A O 1
ATOM 828 N N . GLU A 1 99 ? 1.595 -18.860 2.684 1.00 69.62 99 GLU A N 1
ATOM 829 C CA . GLU A 1 99 ? 2.222 -20.096 3.156 1.00 69.62 99 GLU A CA 1
ATOM 830 C C . GLU A 1 99 ? 1.681 -21.354 2.457 1.00 69.62 99 GLU A C 1
ATOM 832 O O . GLU A 1 99 ? 0.499 -21.452 2.116 1.00 69.62 99 GLU A O 1
ATOM 837 N N . SER A 1 100 ? 2.570 -22.318 2.218 1.00 64.00 100 SER A N 1
ATOM 838 C CA . SER A 1 100 ? 2.183 -23.570 1.582 1.00 64.00 100 SER A CA 1
ATOM 839 C C . SER A 1 100 ? 1.154 -24.295 2.451 1.00 64.00 100 SER A C 1
ATOM 841 O O . SER A 1 100 ? 1.398 -24.532 3.630 1.00 64.00 100 SER A O 1
ATOM 843 N N . LEU A 1 101 ? 0.038 -24.731 1.857 1.00 65.75 101 LEU A N 1
ATOM 844 C CA . LEU A 1 101 ? -0.942 -25.609 2.520 1.00 65.75 101 LEU A CA 1
ATOM 845 C C . LEU A 1 101 ? -0.351 -26.979 2.913 1.00 65.75 101 LEU A C 1
ATOM 847 O O . LEU A 1 101 ? -1.019 -27.797 3.539 1.00 65.75 101 LEU A O 1
ATOM 851 N N . VAL A 1 102 ? 0.896 -27.237 2.521 1.00 67.69 102 VAL A N 1
ATOM 852 C CA . VAL A 1 102 ? 1.674 -28.434 2.826 1.00 67.69 102 VAL A CA 1
ATOM 853 C C . VAL A 1 102 ? 3.097 -28.024 3.177 1.00 67.69 102 VAL A C 1
ATOM 855 O O . VAL A 1 102 ? 3.749 -27.321 2.405 1.00 67.69 102 VAL A O 1
ATOM 858 N N . SER A 1 103 ? 3.609 -28.472 4.321 1.00 63.31 103 SER A N 1
ATOM 859 C CA . SER A 1 103 ? 5.006 -28.225 4.680 1.00 63.31 103 SER A CA 1
ATOM 860 C C . SER A 1 103 ? 5.925 -28.747 3.567 1.00 63.31 103 SER A C 1
ATOM 862 O O . SER A 1 103 ? 5.770 -29.903 3.163 1.00 63.31 103 SER A O 1
ATOM 864 N N . PRO A 1 104 ? 6.864 -27.937 3.046 1.00 61.16 104 PRO A N 1
ATOM 865 C CA . PRO A 1 104 ? 7.825 -28.430 2.075 1.00 61.16 104 PRO A CA 1
ATOM 866 C C . PRO A 1 104 ? 8.645 -29.536 2.741 1.00 61.16 104 PRO A C 1
ATOM 868 O O . PRO A 1 104 ? 9.386 -29.291 3.693 1.00 61.16 104 PRO A O 1
ATOM 871 N N . SER A 1 105 ? 8.481 -30.771 2.271 1.00 69.94 105 SER A N 1
ATOM 872 C CA . SER A 1 105 ? 9.324 -31.883 2.689 1.00 69.94 105 SER A CA 1
ATOM 873 C C . SER A 1 105 ? 10.727 -31.616 2.160 1.00 69.94 105 SER A C 1
ATOM 875 O O . SER A 1 105 ? 10.993 -31.805 0.971 1.00 69.94 105 SER A O 1
ATOM 877 N N . LEU A 1 106 ? 11.616 -31.131 3.023 1.00 69.19 106 LEU A N 1
ATOM 878 C CA . LEU A 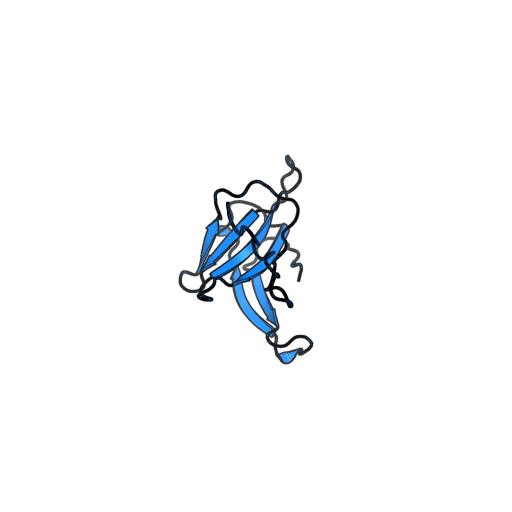1 106 ? 13.033 -31.096 2.699 1.00 69.19 106 LEU A CA 1
ATOM 879 C C . LEU A 1 106 ? 13.490 -32.546 2.491 1.00 69.19 106 LEU A C 1
ATOM 881 O O . LEU A 1 106 ? 13.182 -33.392 3.338 1.00 69.19 106 LEU A O 1
ATOM 885 N N . PRO A 1 107 ? 14.190 -32.871 1.390 1.00 66.69 107 PRO A N 1
ATOM 886 C CA . PRO A 1 107 ? 14.852 -34.158 1.296 1.00 66.69 107 PRO A CA 1
ATOM 887 C C . PRO A 1 107 ? 15.806 -34.267 2.486 1.00 66.69 107 PRO A C 1
ATOM 889 O O . PRO A 1 107 ? 16.670 -33.413 2.686 1.00 66.69 107 PRO A O 1
ATOM 892 N N . ILE A 1 108 ? 15.588 -35.289 3.314 1.00 64.56 108 ILE A N 1
ATOM 893 C CA . ILE A 1 108 ? 16.517 -35.671 4.373 1.00 64.56 108 ILE A CA 1
ATOM 894 C C . ILE A 1 108 ? 17.838 -35.955 3.670 1.00 64.56 108 ILE A C 1
ATOM 896 O O . ILE A 1 108 ? 17.911 -36.878 2.859 1.00 64.56 108 ILE A O 1
ATOM 900 N N . ASP A 1 109 ? 18.860 -35.153 3.958 1.00 63.00 109 ASP A N 1
ATOM 901 C CA . ASP A 1 109 ? 20.222 -35.466 3.557 1.00 63.00 109 ASP A CA 1
ATOM 902 C C . ASP A 1 109 ? 20.631 -36.740 4.301 1.00 63.00 109 ASP A C 1
ATOM 904 O O . ASP A 1 109 ? 21.043 -36.726 5.463 1.00 63.00 109 ASP A O 1
ATOM 908 N N . SER A 1 110 ? 20.428 -37.887 3.657 1.00 54.47 110 SER A N 1
ATOM 909 C CA . SER A 1 110 ? 20.943 -39.172 4.107 1.00 54.47 110 SER A CA 1
ATOM 910 C C . SER A 1 110 ? 22.429 -39.276 3.758 1.00 54.47 110 SER A C 1
ATOM 912 O O . SER A 1 110 ? 22.858 -40.235 3.121 1.00 54.47 110 SER A O 1
ATOM 914 N N . GLY A 1 111 ? 23.222 -38.290 4.169 1.00 50.09 111 GLY A N 1
ATOM 915 C CA . GLY A 1 111 ? 24.676 -38.329 4.131 1.00 50.09 111 GLY A CA 1
ATOM 916 C C . GLY A 1 111 ? 25.221 -39.102 5.331 1.00 50.09 111 GLY A C 1
ATOM 917 O O . GLY A 1 111 ? 25.814 -38.520 6.235 1.00 50.09 111 GLY A O 1
ATOM 918 N N . LYS A 1 112 ? 24.991 -40.422 5.376 1.00 50.25 112 LYS A N 1
ATOM 919 C CA . LYS A 1 112 ? 25.743 -41.323 6.262 1.00 50.25 112 LYS A CA 1
ATOM 920 C C . LYS A 1 112 ? 27.086 -41.680 5.621 1.00 50.25 112 LYS A C 1
ATOM 922 O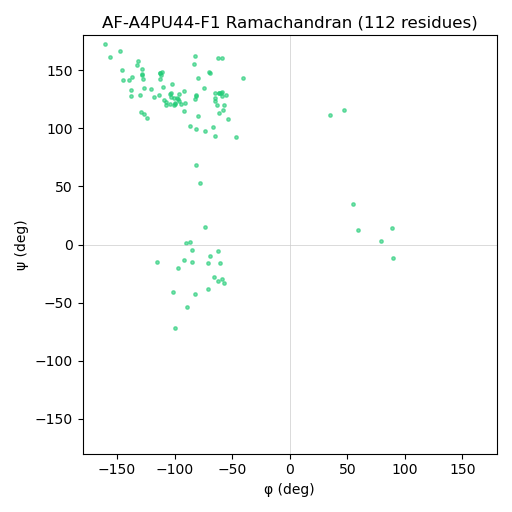 O . LYS A 1 112 ? 27.106 -42.190 4.511 1.00 50.25 112 LYS A O 1
ATOM 927 N N . SER A 1 113 ? 28.139 -41.484 6.417 1.00 44.28 113 SER A N 1
ATOM 928 C CA . SER A 1 113 ? 29.395 -42.248 6.510 1.00 44.28 113 SER A CA 1
ATOM 929 C C . SER A 1 113 ? 30.155 -42.625 5.233 1.00 44.28 113 SER A C 1
ATOM 931 O O . SER A 1 113 ? 29.777 -43.560 4.536 1.00 44.28 113 SER A O 1
ATOM 933 N N . THR A 1 114 ? 31.362 -42.067 5.113 1.00 48.50 114 THR A N 1
ATOM 934 C CA . THR A 1 114 ? 32.612 -42.839 5.302 1.00 48.50 114 THR A CA 1
ATOM 935 C C . THR A 1 114 ? 33.676 -41.948 5.917 1.00 48.50 114 THR A C 1
ATOM 937 O O . THR A 1 114 ? 33.705 -40.757 5.538 1.00 48.50 114 THR A O 1
#

pLDDT: mean 77.02, std 14.05, range [44.28, 94.81]

Sequence (114 aa):
MIVNYQTNKIDDVWVMKEYGSRDSWCKLFTLVKSWFNFHLVSLRPLCYSSDQRKVLLATNHASYLFVNPWKLFWYDFKSEQVTHVQGIPTFNEVMICAESLVSPSLPIDSGKST

Solvent-accessible surface area (backbone atoms only — not comparable to full-atom values): 7495 Å² total; per-residue (Å²): 122,87,49,80,64,79,87,94,61,77,42,74,41,70,44,63,78,42,89,92,44,82,86,35,60,40,80,72,51,73,45,58,61,86,76,43,102,61,62,64,46,37,52,30,80,73,48,63,42,98,83,62,53,30,38,36,31,42,31,30,42,80,49,99,87,49,85,56,41,40,44,51,29,39,36,30,71,86,77,73,43,73,43,75,57,78,96,66,75,80,35,90,77,87,86,82,85,71,80,69,98,56,83,83,81,71,79,76,82,81,80,74,83,133